Protein AF-A0A937IE69-F1 (afdb_monomer)

Foldseek 3Di:
DVVLLVVLLVCLQPDDPVCNVVVLVVVVVCLVVDPDPPVSSVSNVVSSVVSVVVVVVVVVPPQDPCVVVDDFDKDFAFPDPQDWDQDPVRDTDTDTHTPDIDGPDCSRVDDPDDDDDDDDPPDD

Radius of gyration: 24.83 Å; Cα contacts (8 Å, |Δi|>4): 95; chains: 1; bounding box: 51×30×68 Å

Structure (mmCIF, N/CA/C/O backbone):
data_AF-A0A937IE69-F1
#
_entry.id   AF-A0A937IE69-F1
#
loop_
_atom_site.group_PDB
_atom_site.id
_atom_site.type_symbol
_atom_site.label_atom_id
_atom_site.label_alt_id
_atom_site.label_comp_id
_atom_site.label_asym_id
_atom_site.label_entity_id
_atom_site.label_seq_id
_atom_site.pdbx_PDB_ins_code
_atom_site.Cartn_x
_atom_site.Cartn_y
_atom_site.Cartn_z
_atom_site.occupancy
_atom_site.B_iso_or_equiv
_atom_site.auth_seq_id
_atom_site.auth_comp_id
_atom_site.auth_asym_id
_atom_site.auth_atom_id
_atom_site.pdbx_PDB_model_num
ATOM 1 N N . MET A 1 1 ? -19.370 6.092 11.877 1.00 59.97 1 MET A N 1
ATOM 2 C CA . MET A 1 1 ? -18.792 4.764 11.564 1.00 59.97 1 MET A CA 1
ATOM 3 C C . MET A 1 1 ? -17.725 4.856 10.490 1.00 59.97 1 MET A C 1
ATOM 5 O O . MET A 1 1 ? -16.592 4.508 10.782 1.00 59.97 1 MET A O 1
ATOM 9 N N . THR A 1 2 ? -18.053 5.349 9.293 1.00 72.00 2 THR A N 1
ATOM 10 C CA . THR A 1 2 ? -17.103 5.488 8.174 1.00 72.00 2 THR A CA 1
ATOM 11 C C . THR A 1 2 ? -15.882 6.327 8.537 1.00 72.00 2 THR A C 1
ATOM 13 O O . THR A 1 2 ? -14.769 5.870 8.345 1.00 72.00 2 THR A O 1
ATOM 16 N N . LEU A 1 3 ? -16.072 7.489 9.168 1.00 79.44 3 LEU A N 1
ATOM 17 C CA . LEU A 1 3 ? -14.957 8.364 9.553 1.00 79.44 3 LEU A CA 1
ATOM 18 C C . LEU A 1 3 ? -14.003 7.714 10.570 1.00 79.44 3 LEU A C 1
ATOM 20 O O . LEU A 1 3 ? -12.793 7.855 10.454 1.00 79.44 3 LEU A O 1
ATOM 24 N N . THR A 1 4 ? -14.540 6.961 11.533 1.00 79.00 4 THR A N 1
ATOM 25 C CA . THR A 1 4 ? -13.750 6.252 12.551 1.00 79.00 4 THR A CA 1
ATOM 26 C C . THR A 1 4 ? -12.931 5.126 11.925 1.00 79.00 4 THR A C 1
ATOM 28 O O . THR A 1 4 ? -11.741 5.022 12.188 1.00 79.00 4 THR A O 1
ATOM 31 N N . PHE A 1 5 ? -13.554 4.338 11.045 1.00 76.50 5 PHE A N 1
ATOM 32 C CA . PHE A 1 5 ? -12.882 3.298 10.267 1.00 76.50 5 PHE A CA 1
ATOM 33 C C . PHE A 1 5 ? -11.776 3.881 9.377 1.00 76.50 5 PHE A C 1
ATOM 35 O O . PHE A 1 5 ? -10.633 3.437 9.445 1.00 76.50 5 PHE A O 1
ATOM 42 N N . SER A 1 6 ? -12.096 4.912 8.587 1.00 76.25 6 SER A N 1
ATOM 43 C CA . SER A 1 6 ? -11.147 5.563 7.683 1.00 76.25 6 SER A CA 1
ATOM 44 C C . SER A 1 6 ? -9.972 6.178 8.436 1.00 76.25 6 SER A C 1
ATOM 46 O O . SER A 1 6 ? -8.843 6.043 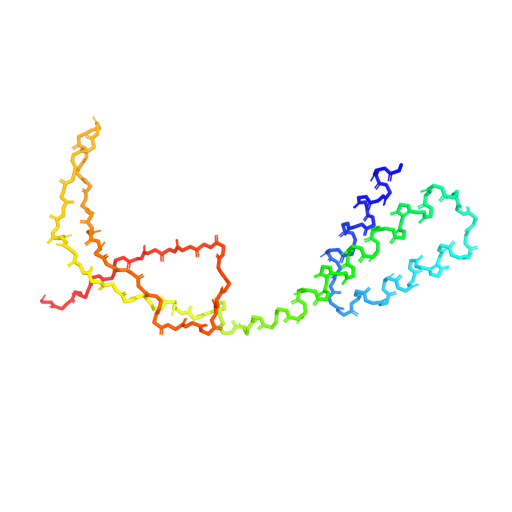7.980 1.00 76.25 6 SER A O 1
ATOM 48 N N . ALA A 1 7 ? -10.213 6.804 9.592 1.00 81.00 7 ALA A N 1
ATOM 49 C CA . ALA A 1 7 ? -9.153 7.369 10.421 1.00 81.00 7 ALA 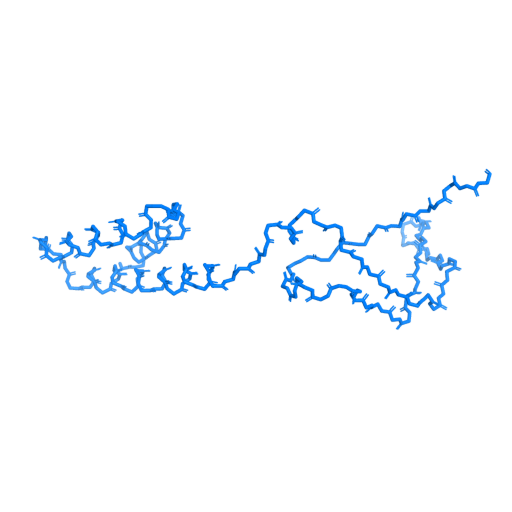A CA 1
ATOM 50 C C . ALA A 1 7 ? -8.211 6.286 10.960 1.00 81.00 7 ALA A C 1
ATOM 52 O O . ALA A 1 7 ? -6.998 6.440 10.863 1.00 81.00 7 ALA A O 1
ATOM 53 N N . THR A 1 8 ? -8.747 5.178 11.485 1.00 79.81 8 THR A N 1
ATOM 54 C CA . THR A 1 8 ? -7.922 4.066 11.977 1.00 79.81 8 THR A CA 1
ATOM 55 C C . THR A 1 8 ? -7.122 3.417 10.851 1.00 79.81 8 THR A C 1
ATOM 57 O O . THR A 1 8 ? -5.932 3.182 11.020 1.00 79.81 8 THR A O 1
ATOM 60 N N . LEU A 1 9 ? -7.740 3.202 9.687 1.00 75.69 9 LEU A N 1
ATOM 61 C CA . LEU A 1 9 ? -7.060 2.649 8.519 1.00 75.69 9 LEU A CA 1
ATOM 62 C C . LEU A 1 9 ? -5.919 3.560 8.038 1.00 75.69 9 LEU A C 1
ATOM 64 O O . LEU A 1 9 ? -4.813 3.084 7.811 1.00 75.69 9 LEU A O 1
ATOM 68 N N . PHE A 1 10 ? -6.159 4.871 7.928 1.00 82.44 10 PHE A N 1
ATOM 69 C CA . PHE A 1 10 ? -5.122 5.833 7.539 1.00 82.44 10 PHE A CA 1
ATOM 70 C C . PHE A 1 10 ? -3.951 5.849 8.520 1.00 82.44 10 PHE A C 1
ATOM 72 O O . PHE A 1 10 ? -2.798 5.904 8.100 1.00 82.44 10 PHE A O 1
ATOM 79 N N . LEU A 1 11 ? -4.245 5.782 9.820 1.00 81.38 11 LEU A N 1
ATOM 80 C CA . LEU A 1 11 ? -3.221 5.759 10.858 1.00 81.38 11 LEU A CA 1
ATOM 81 C C . LEU A 1 11 ? -2.334 4.513 10.741 1.00 81.38 11 LEU A C 1
ATOM 83 O O . LEU A 1 11 ? -1.119 4.621 10.867 1.00 81.38 11 LEU A O 1
ATOM 87 N N . SER A 1 12 ? -2.939 3.355 10.461 1.00 78.12 12 SER A N 1
ATOM 88 C CA . SER A 1 12 ? -2.219 2.101 10.240 1.00 78.12 12 SER A CA 1
ATOM 89 C C . SER A 1 12 ? -1.368 2.119 8.969 1.00 78.12 12 SER A C 1
ATOM 91 O O . SER A 1 12 ? -0.282 1.554 8.959 1.00 78.12 12 SER A O 1
ATOM 93 N N . LEU A 1 13 ? -1.842 2.756 7.896 1.00 76.94 13 LEU A N 1
ATOM 94 C CA . LEU A 1 13 ? -1.126 2.795 6.615 1.00 76.94 13 LEU A CA 1
ATOM 95 C C . LEU A 1 13 ? 0.036 3.793 6.605 1.00 76.94 13 LEU A C 1
ATOM 97 O O . LEU A 1 13 ? 1.027 3.565 5.922 1.00 76.94 13 LEU A O 1
ATOM 101 N N . LEU A 1 14 ? -0.093 4.904 7.333 1.00 81.69 14 LEU A N 1
ATOM 102 C CA . LEU A 1 14 ? 0.919 5.962 7.375 1.00 81.69 14 LEU A CA 1
ATOM 103 C C . LEU A 1 14 ? 1.894 5.830 8.549 1.00 81.69 14 LEU A C 1
ATOM 105 O O . LEU A 1 14 ? 2.839 6.615 8.640 1.00 81.69 14 LEU A O 1
ATOM 109 N N . SER A 1 15 ? 1.675 4.891 9.475 1.00 79.88 15 SER A N 1
ATOM 110 C CA . SER A 1 15 ? 2.588 4.721 10.603 1.00 79.88 15 SER A CA 1
ATOM 111 C C . SER A 1 15 ? 3.939 4.179 10.127 1.00 79.88 15 SER A C 1
ATOM 113 O O . SER A 1 15 ? 3.955 3.183 9.400 1.00 79.88 15 SER A O 1
ATOM 115 N N . PRO A 1 16 ? 5.065 4.766 10.573 1.00 80.38 16 PRO A N 1
ATOM 116 C CA . PRO A 1 16 ? 6.385 4.206 10.317 1.00 80.38 16 PRO A CA 1
ATOM 117 C C . PRO A 1 16 ? 6.482 2.777 10.853 1.00 80.38 16 PRO A C 1
ATOM 119 O O . PRO A 1 16 ? 5.918 2.474 11.906 1.00 80.38 16 PRO A O 1
ATOM 122 N N . GLU A 1 17 ? 7.251 1.928 10.176 1.00 78.75 17 GLU A N 1
ATOM 123 C CA . GLU A 1 17 ? 7.412 0.504 10.500 1.00 78.75 17 GLU A CA 1
ATOM 124 C C . GLU A 1 17 ? 7.764 0.262 11.978 1.00 78.75 17 GLU A C 1
ATOM 126 O O . GLU A 1 17 ? 7.111 -0.518 12.670 1.00 78.75 17 GLU A O 1
ATOM 131 N N . SER A 1 18 ? 8.715 1.039 12.504 1.00 82.06 18 SER A N 1
ATOM 132 C CA . SER A 1 18 ? 9.166 0.974 13.900 1.00 82.06 18 SER A CA 1
ATOM 133 C C . SER A 1 18 ? 8.081 1.307 14.931 1.00 82.06 18 SER A C 1
ATOM 135 O O . SER A 1 18 ? 8.174 0.891 16.086 1.00 82.06 18 SER A O 1
ATOM 137 N N . PHE A 1 19 ? 7.042 2.041 14.529 1.00 82.31 19 PHE A N 1
ATOM 138 C CA . PHE A 1 19 ? 5.933 2.450 15.389 1.00 82.31 19 PHE A CA 1
ATOM 139 C C . PHE A 1 19 ? 4.627 1.717 15.080 1.00 82.31 19 PHE A C 1
ATOM 141 O O . PHE A 1 19 ? 3.689 1.835 15.869 1.00 82.31 19 PHE A O 1
ATOM 148 N N . PHE A 1 20 ? 4.568 0.929 14.001 1.00 87.00 20 PHE A N 1
ATOM 149 C CA . PHE A 1 20 ? 3.361 0.238 13.554 1.00 87.00 20 PHE A CA 1
ATOM 150 C C . PHE A 1 20 ? 2.769 -0.641 14.666 1.00 87.00 20 PHE A C 1
ATOM 152 O O . PHE A 1 20 ? 1.654 -0.388 15.133 1.00 87.00 20 PHE A O 1
ATOM 159 N N . TRP A 1 21 ? 3.528 -1.628 15.155 1.00 85.94 21 TRP A N 1
ATOM 160 C CA . TRP A 1 21 ? 3.054 -2.565 16.179 1.00 85.94 21 TRP A CA 1
ATOM 161 C C . TRP A 1 21 ? 2.783 -1.908 17.542 1.00 85.94 21 TRP A C 1
ATOM 163 O O . TRP A 1 21 ? 1.700 -2.139 18.090 1.00 85.94 21 TRP A O 1
ATOM 173 N N . PRO A 1 22 ? 3.676 -1.052 18.089 1.00 87.94 22 PRO A N 1
ATOM 174 C CA . PRO A 1 22 ? 3.393 -0.325 19.326 1.00 87.94 22 PRO A CA 1
ATOM 175 C C . PRO A 1 22 ? 2.105 0.505 19.262 1.00 87.94 22 PRO A C 1
ATOM 177 O O . PRO A 1 22 ? 1.312 0.489 20.205 1.00 87.94 22 PRO A O 1
ATOM 180 N N . LEU A 1 23 ? 1.860 1.192 18.140 1.00 85.19 23 LEU A N 1
ATOM 181 C CA . LEU A 1 23 ? 0.660 2.001 17.931 1.00 85.19 23 LEU A CA 1
ATOM 182 C C . LEU A 1 23 ? -0.603 1.132 17.842 1.00 85.19 23 LEU A C 1
ATOM 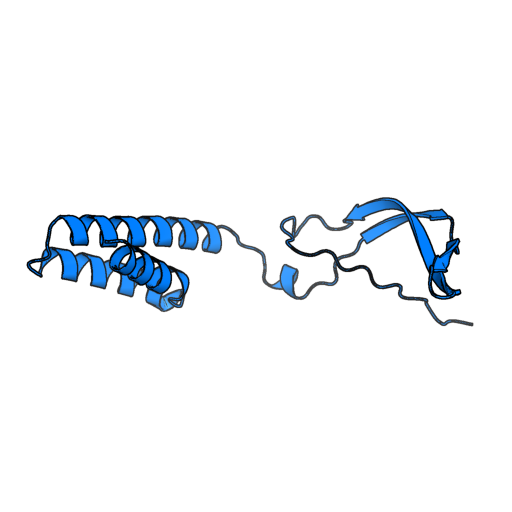184 O O . LEU A 1 23 ? -1.600 1.439 18.496 1.00 85.19 23 LEU A O 1
ATOM 188 N N . HIS A 1 24 ? -0.556 0.022 17.096 1.00 86.62 24 HIS A N 1
ATOM 189 C CA . HIS A 1 24 ? -1.681 -0.914 16.966 1.00 86.62 24 HIS A CA 1
ATOM 190 C C . HIS A 1 24 ? -2.082 -1.516 18.314 1.00 86.62 24 HIS A C 1
ATOM 192 O O . HIS A 1 24 ? -3.264 -1.520 18.670 1.00 86.62 24 HIS A O 1
ATOM 198 N N . VAL A 1 25 ? -1.099 -1.976 19.092 1.00 87.50 25 VAL A N 1
ATOM 199 C CA . VAL A 1 25 ? -1.323 -2.525 20.435 1.00 87.50 25 VAL A CA 1
ATOM 200 C C . VAL A 1 25 ? -1.868 -1.449 21.376 1.00 87.50 25 VAL A C 1
ATOM 202 O O . VAL A 1 25 ? -2.808 -1.711 22.126 1.00 87.50 25 VAL A O 1
ATOM 205 N N . GLY A 1 26 ? -1.348 -0.220 21.296 1.00 87.25 26 GLY A N 1
ATOM 206 C CA . GLY A 1 26 ? -1.841 0.915 22.075 1.00 87.25 26 GLY A CA 1
ATOM 207 C C . GLY A 1 26 ? -3.316 1.232 21.806 1.00 87.25 26 GLY A C 1
ATOM 208 O O . GLY A 1 26 ? -4.098 1.385 22.745 1.00 87.25 26 GLY A O 1
ATOM 209 N N . ILE A 1 27 ? -3.730 1.266 20.537 1.00 86.25 27 ILE A N 1
ATOM 210 C CA . ILE A 1 27 ? -5.132 1.511 20.157 1.00 86.25 27 ILE A CA 1
ATOM 211 C C . ILE A 1 27 ? -6.035 0.362 20.628 1.00 86.25 27 ILE A C 1
ATOM 213 O O . ILE A 1 27 ? -7.127 0.613 21.145 1.00 86.25 27 ILE A O 1
ATOM 217 N N . ALA A 1 28 ? -5.582 -0.889 20.502 1.00 85.75 28 ALA A N 1
ATOM 218 C CA . ALA A 1 28 ? -6.321 -2.053 20.987 1.00 85.75 28 ALA A CA 1
ATOM 219 C C . ALA A 1 28 ? -6.514 -2.024 22.517 1.00 85.75 28 ALA A C 1
ATOM 221 O O . ALA A 1 28 ? -7.614 -2.287 23.004 1.00 85.75 28 ALA A O 1
ATOM 222 N N . LEU A 1 29 ? -5.485 -1.637 23.278 1.00 85.88 29 LEU A N 1
ATOM 223 C CA . LEU A 1 29 ? -5.567 -1.453 24.732 1.00 85.88 29 LEU A CA 1
ATOM 224 C C . LEU A 1 29 ? -6.542 -0.334 25.115 1.00 85.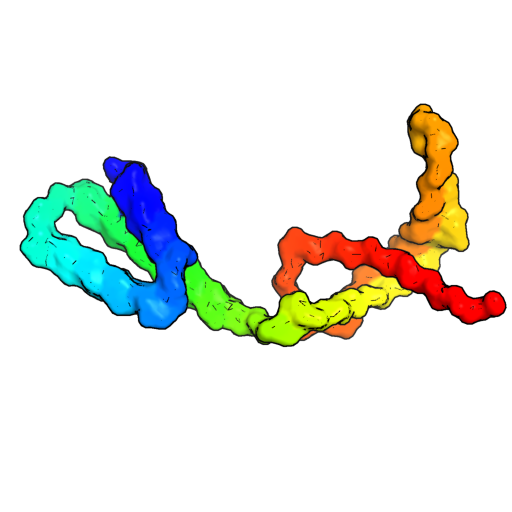88 29 LEU A C 1
ATOM 226 O O . LEU A 1 29 ? -7.392 -0.526 25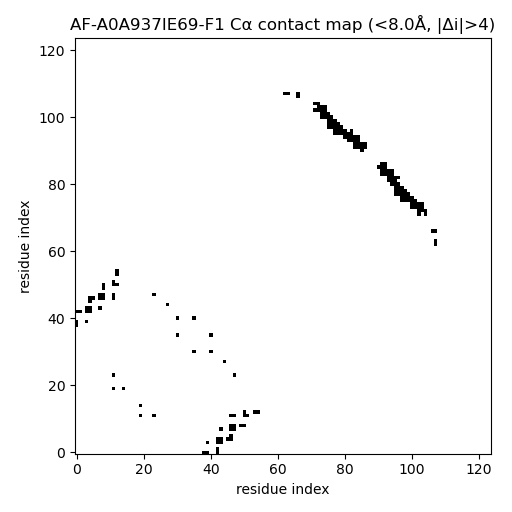.985 1.00 85.88 29 LEU A O 1
ATOM 230 N N . LEU A 1 30 ? -6.473 0.817 24.440 1.00 85.12 30 LEU A N 1
ATOM 231 C CA . LEU A 1 30 ? -7.388 1.938 24.682 1.00 85.12 30 LEU A CA 1
ATOM 232 C C . LEU A 1 30 ? -8.851 1.545 24.440 1.00 85.12 30 LEU A C 1
ATOM 234 O O . LEU A 1 30 ? -9.723 1.910 25.226 1.00 85.12 30 LEU A O 1
ATOM 238 N N . LEU A 1 31 ? -9.120 0.749 23.403 1.00 85.62 31 LEU A N 1
ATOM 239 C CA . LEU A 1 31 ? -10.445 0.200 23.095 1.00 85.62 31 LEU A CA 1
ATOM 240 C C . LEU A 1 31 ? -11.035 -0.656 24.227 1.00 85.62 31 LEU A C 1
ATOM 242 O O . LEU A 1 31 ? -12.254 -0.630 24.446 1.00 85.62 31 LEU A O 1
ATOM 246 N N . VAL A 1 32 ? -10.185 -1.424 24.915 1.00 82.69 32 VAL A N 1
ATOM 247 C CA . VAL A 1 32 ? -10.566 -2.268 26.058 1.00 82.69 32 VAL A CA 1
ATOM 248 C C . VAL A 1 32 ? -10.821 -1.407 27.294 1.00 82.69 32 VAL A C 1
ATOM 250 O O . VAL A 1 32 ? -11.835 -1.592 27.965 1.00 82.69 32 VAL A O 1
ATOM 253 N N . CYS A 1 33 ? -9.937 -0.445 27.561 1.00 82.94 33 CYS A N 1
ATOM 254 C CA . CYS A 1 33 ? -9.974 0.381 28.767 1.00 82.94 33 CYS A CA 1
ATOM 255 C C . CYS A 1 33 ? -11.052 1.476 28.738 1.00 82.94 33 CYS A C 1
ATOM 257 O O . CYS A 1 33 ? -11.518 1.896 29.796 1.00 82.94 33 CYS A O 1
ATOM 259 N N . LEU A 1 34 ? -11.450 1.956 27.555 1.00 81.62 34 LEU A N 1
ATOM 260 C CA . LEU A 1 34 ? -12.396 3.063 27.420 1.00 81.62 34 LEU A CA 1
ATOM 261 C C . LEU A 1 34 ? -13.816 2.581 27.085 1.00 81.62 34 LEU A C 1
ATOM 263 O O . LEU A 1 34 ? -13.994 1.700 26.228 1.00 81.62 34 LEU A O 1
ATOM 267 N N . PRO A 1 35 ? -14.854 3.202 27.682 1.00 81.12 35 PRO A N 1
ATOM 268 C CA . PRO A 1 35 ? -16.242 2.949 27.324 1.00 81.12 35 PRO A CA 1
ATOM 269 C C . PRO A 1 35 ? -16.510 3.501 25.921 1.00 81.12 35 PRO A C 1
ATOM 271 O O . PRO A 1 35 ? -16.859 4.662 25.726 1.00 81.12 35 PRO A O 1
ATOM 274 N N . THR A 1 36 ? -16.308 2.648 24.922 1.00 80.94 36 THR A N 1
ATOM 275 C CA . THR A 1 36 ? -16.473 2.988 23.510 1.00 80.94 36 THR A CA 1
ATOM 276 C C . THR A 1 36 ? -17.773 2.363 23.002 1.00 80.94 36 THR A C 1
ATOM 278 O O . THR A 1 36 ? -17.987 1.169 23.236 1.00 80.94 36 THR A O 1
ATOM 281 N N . PRO A 1 37 ? -18.638 3.108 22.288 1.00 86.62 37 PRO A N 1
ATOM 282 C CA . PRO A 1 37 ? -19.844 2.542 21.694 1.00 86.62 37 PRO A CA 1
ATOM 283 C C . PRO A 1 37 ? -19.522 1.319 20.826 1.00 86.62 37 PRO A C 1
ATOM 285 O O . PRO A 1 37 ? -18.544 1.327 20.075 1.00 86.62 37 PRO A O 1
ATOM 288 N N . THR A 1 38 ? -20.350 0.274 20.896 1.00 83.69 38 THR A N 1
ATOM 289 C CA . THR A 1 38 ? -20.122 -1.012 20.207 1.00 83.69 38 THR A CA 1
ATOM 290 C C . THR A 1 38 ? -19.859 -0.849 18.712 1.00 83.69 38 THR A C 1
ATOM 292 O O . THR A 1 38 ? -18.932 -1.456 18.185 1.00 83.69 38 THR A O 1
ATOM 295 N N . PHE A 1 39 ? -20.602 0.021 18.027 1.00 82.25 39 PHE A N 1
ATOM 296 C CA . PHE A 1 39 ? -20.397 0.288 16.599 1.00 82.25 39 PHE A CA 1
ATOM 297 C C . PHE A 1 39 ? -19.036 0.943 16.289 1.00 82.25 39 PHE A C 1
ATOM 299 O O . PHE A 1 39 ? -18.423 0.635 15.268 1.00 82.25 39 PHE A O 1
ATOM 306 N N . CYS A 1 40 ? -18.531 1.819 17.166 1.00 82.88 40 CYS A N 1
ATOM 307 C CA . CYS A 1 40 ? -17.197 2.410 17.027 1.00 82.88 40 CYS A CA 1
ATOM 308 C C . CYS A 1 40 ? -16.107 1.364 17.262 1.00 82.88 40 CYS A C 1
ATOM 310 O O . CYS A 1 40 ? -15.115 1.362 16.540 1.00 82.88 40 CYS A O 1
ATOM 312 N N . ARG A 1 41 ? -16.309 0.443 18.215 1.00 84.38 41 ARG A N 1
ATOM 313 C CA . ARG A 1 41 ? -15.369 -0.661 18.458 1.00 84.38 41 ARG A CA 1
ATOM 314 C C . ARG A 1 41 ? -15.164 -1.508 17.205 1.00 84.38 41 ARG A C 1
ATOM 316 O O . ARG A 1 41 ? -14.027 -1.720 16.803 1.00 84.38 41 ARG A O 1
ATOM 323 N N . TRP A 1 42 ? -16.247 -1.915 16.545 1.00 83.62 42 TRP A N 1
ATOM 324 C CA . TRP A 1 42 ? -16.165 -2.690 15.302 1.00 83.62 42 TRP A CA 1
ATOM 325 C C . TRP A 1 42 ? -15.482 -1.927 14.160 1.00 83.62 42 TRP A C 1
ATOM 327 O O . TRP A 1 42 ? -14.685 -2.510 13.424 1.00 83.62 42 TRP A O 1
ATOM 337 N N . ALA A 1 43 ? -15.741 -0.622 14.032 1.00 82.94 43 ALA A N 1
ATOM 338 C CA . ALA A 1 43 ? -15.087 0.222 13.030 1.00 82.94 43 ALA A CA 1
ATOM 339 C C . ALA A 1 43 ? -13.567 0.335 13.255 1.00 82.94 43 ALA A C 1
ATOM 341 O O . ALA A 1 43 ? -12.798 0.257 12.303 1.00 82.94 43 ALA A O 1
ATOM 342 N N . ILE A 1 44 ? -13.123 0.474 14.506 1.00 86.06 44 ILE A N 1
ATOM 343 C CA . ILE A 1 44 ? -11.693 0.570 14.831 1.00 86.06 44 ILE A CA 1
ATOM 344 C C . ILE A 1 44 ? -11.013 -0.795 14.647 1.00 86.06 44 ILE A C 1
ATOM 346 O O . ILE A 1 44 ? -9.971 -0.874 14.004 1.00 86.06 44 ILE A O 1
ATOM 350 N N . ILE A 1 45 ? -11.619 -1.886 15.134 1.00 86.62 45 ILE A N 1
ATOM 351 C CA . ILE A 1 45 ? -11.069 -3.246 14.983 1.00 86.62 45 ILE A CA 1
ATOM 352 C C . ILE A 1 45 ? -10.898 -3.606 13.502 1.00 86.62 45 ILE A C 1
ATOM 354 O O . ILE A 1 45 ? -9.837 -4.077 13.106 1.00 86.62 45 ILE A O 1
ATOM 358 N N . SER A 1 46 ? -11.914 -3.355 12.671 1.00 83.38 46 SER A N 1
ATOM 359 C CA . SER A 1 46 ? -11.829 -3.638 11.230 1.00 83.38 46 SER A CA 1
ATOM 360 C C . SER A 1 46 ? -10.736 -2.821 10.532 1.00 83.38 46 SER A C 1
ATOM 362 O O . SER A 1 46 ? -10.008 -3.378 9.714 1.00 83.38 46 SER A O 1
ATOM 364 N N . GLY A 1 47 ? -10.561 -1.543 10.891 1.00 84.31 47 GLY A N 1
ATOM 365 C CA . GLY A 1 47 ? -9.463 -0.713 10.385 1.00 84.31 47 GLY A CA 1
ATOM 366 C C . GLY A 1 47 ? -8.079 -1.264 10.751 1.00 84.31 47 GLY A C 1
ATOM 367 O O . GLY A 1 47 ? -7.232 -1.401 9.872 1.00 84.31 47 GLY A O 1
ATOM 368 N N . LEU A 1 48 ? -7.875 -1.655 12.017 1.00 88.31 48 LEU A N 1
ATOM 369 C CA . LEU A 1 48 ? -6.608 -2.237 12.490 1.00 88.31 48 LEU A CA 1
ATOM 370 C C . LEU A 1 48 ? -6.277 -3.563 11.793 1.00 88.31 48 LEU A C 1
ATOM 372 O O . LEU A 1 48 ? -5.126 -3.798 11.428 1.00 88.31 48 LEU A O 1
ATOM 376 N N . VAL A 1 49 ? -7.275 -4.431 11.594 1.00 87.44 49 VAL A N 1
ATOM 377 C CA . VAL A 1 49 ? -7.089 -5.731 10.930 1.00 87.44 49 VAL A CA 1
ATOM 378 C C . VAL A 1 49 ? -6.668 -5.540 9.474 1.00 87.44 49 VAL A C 1
ATOM 380 O O . VAL A 1 49 ? -5.683 -6.132 9.042 1.00 87.44 49 VAL A O 1
ATOM 383 N N . ILE A 1 50 ? -7.370 -4.684 8.726 1.00 85.69 50 ILE A N 1
ATOM 384 C CA . ILE A 1 50 ? -7.032 -4.404 7.323 1.00 85.69 50 ILE A CA 1
ATOM 385 C C . ILE A 1 50 ? -5.647 -3.752 7.222 1.00 85.69 50 ILE A C 1
ATOM 387 O O . ILE A 1 50 ? -4.845 -4.161 6.385 1.00 85.69 50 ILE A O 1
ATOM 391 N N . GLY A 1 51 ? -5.337 -2.795 8.103 1.00 84.19 51 GLY A N 1
ATOM 392 C CA . GLY A 1 51 ? -4.014 -2.175 8.186 1.00 84.19 51 GLY A CA 1
ATOM 393 C C . GLY A 1 51 ? -2.895 -3.189 8.443 1.00 84.19 51 GLY A C 1
ATOM 394 O O . GLY A 1 51 ? -1.858 -3.128 7.792 1.00 84.19 51 GLY A O 1
ATOM 395 N N . SER A 1 52 ? -3.133 -4.171 9.317 1.00 84.81 52 SER A N 1
ATOM 396 C CA . SER A 1 52 ? -2.182 -5.252 9.626 1.00 84.81 52 SER A CA 1
ATOM 397 C C . SER A 1 52 ? -1.947 -6.183 8.441 1.00 84.81 52 SER A C 1
ATOM 399 O O . SER A 1 52 ? -0.803 -6.508 8.142 1.00 84.81 52 SER A O 1
ATOM 401 N N . PHE A 1 53 ? -3.002 -6.574 7.721 1.00 83.06 53 PHE A N 1
ATOM 402 C CA . PHE A 1 53 ? -2.842 -7.355 6.491 1.00 83.06 53 PHE A CA 1
ATOM 403 C C . PHE A 1 53 ? -2.068 -6.588 5.421 1.00 83.06 53 PHE A C 1
ATOM 405 O O . PHE A 1 53 ? -1.217 -7.172 4.757 1.00 83.06 53 PHE A O 1
ATOM 412 N N . HIS A 1 54 ? -2.329 -5.288 5.271 1.00 80.62 54 HIS A N 1
ATOM 413 C CA . HIS A 1 54 ? -1.589 -4.453 4.332 1.00 80.62 54 HIS A CA 1
ATOM 414 C C . HIS A 1 54 ? -0.114 -4.321 4.728 1.00 80.62 54 HIS A C 1
ATOM 416 O O . HIS A 1 54 ? 0.758 -4.477 3.882 1.00 80.62 54 HIS A O 1
ATOM 422 N N . PHE A 1 55 ? 0.171 -4.070 6.007 1.00 82.25 55 PHE A N 1
ATOM 423 C CA . PHE A 1 55 ? 1.533 -3.974 6.527 1.00 82.25 55 PHE A CA 1
ATOM 424 C C . PHE A 1 55 ? 2.305 -5.283 6.348 1.00 82.25 55 PHE A C 1
ATOM 426 O O . PHE A 1 55 ? 3.391 -5.266 5.789 1.00 82.25 55 PHE A O 1
ATOM 433 N N . LEU A 1 56 ? 1.712 -6.425 6.705 1.00 78.56 56 LEU A N 1
ATOM 434 C CA . LEU A 1 56 ? 2.329 -7.738 6.493 1.00 78.56 56 LEU A CA 1
ATOM 435 C C . LEU A 1 56 ? 2.524 -8.056 5.008 1.00 78.56 56 LEU A C 1
ATOM 437 O O . LEU A 1 56 ? 3.508 -8.686 4.643 1.00 78.56 56 LEU A O 1
ATOM 441 N N . ALA A 1 57 ? 1.599 -7.642 4.139 1.00 70.62 57 ALA A N 1
ATOM 442 C CA . ALA A 1 57 ? 1.768 -7.786 2.696 1.00 70.62 57 ALA A CA 1
ATOM 443 C C . ALA A 1 57 ? 2.887 -6.883 2.155 1.00 70.62 57 ALA A C 1
ATOM 445 O O . ALA A 1 57 ? 3.579 -7.286 1.228 1.00 70.62 57 ALA A O 1
ATOM 446 N N . TYR A 1 58 ? 3.069 -5.690 2.725 1.00 70.56 58 TYR A N 1
ATOM 447 C CA . TYR A 1 58 ? 4.167 -4.781 2.402 1.00 70.56 58 TYR A CA 1
ATOM 448 C C . TYR A 1 58 ? 5.516 -5.315 2.907 1.00 70.56 58 TYR A C 1
ATOM 450 O O . TYR A 1 58 ? 6.459 -5.376 2.134 1.00 70.56 58 TYR A O 1
ATOM 458 N N . GLU A 1 59 ? 5.597 -5.782 4.152 1.00 70.25 59 GLU A N 1
ATOM 459 C CA . GLU A 1 59 ? 6.814 -6.350 4.751 1.00 70.25 59 GLU A CA 1
ATOM 460 C C . GLU A 1 59 ? 7.220 -7.675 4.075 1.00 70.25 59 GLU A C 1
ATOM 462 O O . GLU A 1 59 ? 8.394 -7.903 3.791 1.00 70.25 59 GLU A O 1
ATOM 467 N N . ASN A 1 60 ? 6.246 -8.530 3.727 1.00 63.69 60 ASN A N 1
ATOM 468 C CA . ASN A 1 60 ? 6.499 -9.756 2.956 1.00 63.69 60 ASN A CA 1
ATOM 469 C C . ASN A 1 60 ? 6.831 -9.486 1.487 1.00 63.69 60 ASN A C 1
ATOM 471 O O . ASN A 1 60 ? 7.442 -10.336 0.837 1.00 63.69 60 ASN A O 1
ATOM 475 N N . ARG A 1 61 ? 6.453 -8.323 0.944 1.00 60.69 61 ARG A N 1
ATOM 476 C CA . ARG A 1 61 ? 7.033 -7.813 -0.299 1.00 60.69 61 ARG A CA 1
ATOM 477 C C . ARG A 1 61 ? 8.422 -7.285 0.046 1.00 60.69 61 ARG A C 1
ATOM 479 O O . ARG A 1 61 ? 8.662 -6.084 0.043 1.00 60.69 61 ARG A O 1
ATOM 486 N N . GLN A 1 62 ? 9.350 -8.204 0.305 1.00 56.00 62 GLN A N 1
ATOM 487 C CA . GLN A 1 62 ? 10.776 -7.936 0.181 1.00 56.00 62 GLN A CA 1
ATOM 488 C C . GLN A 1 62 ? 11.049 -7.637 -1.295 1.00 56.00 62 GLN A C 1
ATOM 490 O O . GLN A 1 62 ? 11.529 -8.494 -2.023 1.00 56.00 62 GLN A O 1
ATOM 495 N N . ILE A 1 63 ? 10.655 -6.453 -1.763 1.00 56.09 63 ILE A N 1
ATOM 496 C CA . ILE A 1 63 ? 11.201 -5.866 -2.976 1.00 56.09 63 ILE A CA 1
ATOM 497 C C . ILE A 1 63 ? 12.562 -5.357 -2.520 1.00 56.09 63 ILE A C 1
ATOM 499 O O . ILE A 1 63 ? 12.610 -4.422 -1.712 1.00 56.09 63 ILE A O 1
ATOM 503 N N . PRO A 1 64 ? 13.657 -6.007 -2.931 1.00 57.53 64 PRO A N 1
ATOM 504 C CA . PRO A 1 64 ? 14.975 -5.587 -2.507 1.00 57.53 64 PRO A CA 1
ATOM 505 C C . PRO A 1 64 ? 15.189 -4.106 -2.867 1.00 57.53 64 PRO A C 1
ATOM 507 O O . PRO A 1 64 ? 14.730 -3.678 -3.928 1.00 57.53 64 PRO A O 1
ATOM 510 N N . PRO A 1 65 ? 15.861 -3.296 -2.028 1.00 57.25 65 PRO A N 1
ATOM 511 C CA . PRO A 1 65 ? 16.088 -1.873 -2.309 1.00 57.25 65 PRO A CA 1
ATOM 512 C C . PRO A 1 65 ? 16.730 -1.637 -3.685 1.00 57.25 65 PRO A C 1
ATOM 514 O O . PRO A 1 65 ? 16.404 -0.679 -4.378 1.00 57.25 65 PRO A O 1
ATOM 517 N N . GLU A 1 66 ? 17.572 -2.575 -4.122 1.00 55.84 66 GLU A N 1
ATOM 518 C CA . GLU A 1 66 ? 18.214 -2.585 -5.440 1.00 55.84 66 GLU A CA 1
ATOM 519 C C . GLU A 1 66 ? 17.232 -2.690 -6.626 1.00 55.84 66 GLU A C 1
ATOM 521 O O . GLU A 1 66 ? 17.572 -2.289 -7.736 1.00 55.84 66 GLU A O 1
ATOM 526 N N . CYS A 1 67 ? 15.988 -3.128 -6.413 1.00 59.62 67 CYS A N 1
ATOM 527 C CA . CYS A 1 67 ? 14.929 -3.072 -7.426 1.00 59.62 67 CYS A CA 1
ATOM 528 C C . CYS A 1 67 ? 14.376 -1.657 -7.657 1.00 59.62 67 CYS A C 1
ATOM 530 O O . CYS A 1 67 ? 13.753 -1.419 -8.689 1.00 59.62 67 CYS A O 1
ATOM 532 N N . PHE A 1 68 ? 14.574 -0.722 -6.721 1.00 54.34 68 PHE A N 1
ATOM 533 C CA . PHE A 1 68 ? 14.178 0.681 -6.899 1.00 54.34 68 PHE A CA 1
ATOM 534 C C . PHE A 1 68 ? 15.273 1.514 -7.579 1.00 54.34 68 PHE A C 1
ATOM 536 O O . PHE A 1 68 ?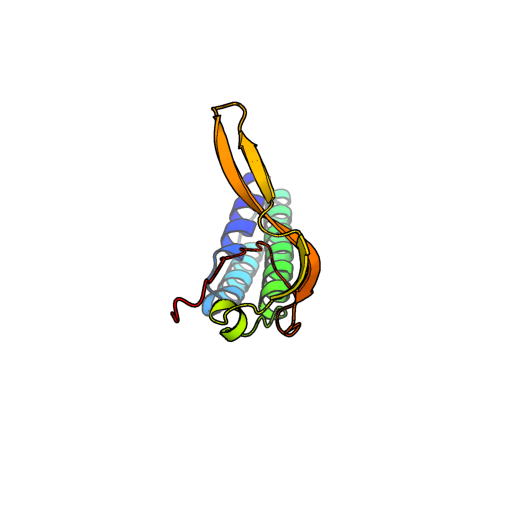 14.952 2.471 -8.282 1.00 54.34 68 PHE A O 1
ATOM 543 N N . ASP A 1 69 ? 16.539 1.123 -7.403 1.00 53.66 69 ASP A N 1
ATOM 544 C CA . ASP A 1 69 ? 17.706 1.845 -7.923 1.00 53.66 69 ASP A CA 1
ATOM 545 C C . ASP A 1 69 ? 18.317 1.221 -9.196 1.00 53.66 69 ASP A C 1
ATOM 547 O O . ASP A 1 69 ? 19.149 1.854 -9.850 1.00 53.66 69 ASP A O 1
ATOM 551 N N . SER A 1 70 ? 17.937 -0.006 -9.582 1.00 54.62 70 SER A N 1
ATOM 552 C CA . SER A 1 70 ? 18.488 -0.661 -10.779 1.00 54.62 70 SER A CA 1
ATOM 553 C C . SER A 1 70 ? 17.773 -0.254 -12.070 1.00 54.62 70 SER A C 1
ATOM 555 O O . SER A 1 70 ? 16.547 -0.173 -12.161 1.00 54.62 70 SER A O 1
ATOM 557 N N . ALA A 1 71 ? 18.569 -0.007 -13.113 1.00 54.38 71 ALA A N 1
ATOM 558 C CA . ALA A 1 71 ? 18.057 0.195 -14.459 1.00 54.38 71 ALA A CA 1
ATOM 559 C C . ALA A 1 71 ? 17.472 -1.124 -14.986 1.00 54.38 71 ALA A C 1
ATOM 561 O O . ALA A 1 71 ? 18.179 -2.122 -15.127 1.00 54.38 71 ALA A O 1
ATOM 562 N N . MET A 1 72 ? 16.174 -1.121 -15.288 1.00 58.25 72 MET A N 1
ATOM 563 C CA . MET A 1 72 ? 15.490 -2.292 -15.823 1.00 58.25 72 MET A CA 1
ATOM 564 C C . MET A 1 72 ? 15.905 -2.523 -17.276 1.00 58.25 72 MET A C 1
ATOM 566 O O . MET A 1 72 ? 15.627 -1.709 -18.161 1.00 58.25 72 MET A O 1
ATOM 570 N N . ASN A 1 73 ? 16.564 -3.652 -17.522 1.00 58.41 73 ASN A N 1
ATOM 571 C CA . ASN A 1 73 ? 17.006 -4.024 -18.856 1.00 58.41 73 ASN A CA 1
ATOM 572 C C . ASN A 1 73 ? 15.882 -4.750 -19.592 1.00 58.41 73 ASN A C 1
ATOM 574 O O . ASN A 1 73 ? 15.458 -5.845 -19.211 1.00 58.41 73 ASN A O 1
ATOM 578 N N . PHE A 1 74 ? 15.422 -4.142 -20.678 1.00 63.09 74 PHE A N 1
ATOM 579 C CA . PHE A 1 74 ? 14.511 -4.778 -21.613 1.00 63.09 74 PHE A CA 1
ATOM 580 C C . PHE A 1 74 ? 15.285 -5.229 -22.847 1.00 63.09 74 PHE A C 1
ATOM 582 O O . PHE A 1 74 ? 16.058 -4.467 -23.424 1.00 63.09 74 PHE A O 1
ATOM 589 N N . GLN A 1 75 ? 15.042 -6.459 -23.283 1.00 60.81 75 GLN A N 1
ATOM 590 C CA . GLN A 1 75 ? 15.500 -6.966 -24.564 1.00 60.81 75 GLN A CA 1
ATOM 591 C C . GLN A 1 75 ? 14.291 -7.079 -25.473 1.00 60.81 75 GLN A C 1
ATOM 593 O O . GLN A 1 75 ? 13.344 -7.811 -25.186 1.00 60.81 75 GLN A O 1
ATOM 598 N N . GLY A 1 76 ? 14.318 -6.339 -26.571 1.00 65.31 76 GLY A N 1
ATOM 599 C CA . GLY A 1 76 ? 13.301 -6.437 -27.599 1.00 65.31 76 GLY A CA 1
ATOM 600 C C . GLY A 1 76 ? 13.888 -6.816 -28.946 1.00 65.31 76 GLY A C 1
ATOM 601 O O . GLY A 1 76 ? 15.050 -6.537 -29.233 1.00 65.31 76 GLY A O 1
ATOM 602 N N . THR A 1 77 ? 13.067 -7.442 -29.780 1.00 70.75 77 THR A N 1
ATOM 603 C CA . THR A 1 77 ? 13.357 -7.631 -31.204 1.00 70.75 77 THR A CA 1
ATOM 604 C C . THR A 1 77 ? 12.679 -6.499 -31.959 1.00 70.75 77 THR A C 1
ATOM 606 O O . THR A 1 77 ? 11.469 -6.328 -31.837 1.00 70.75 77 THR A O 1
ATOM 609 N N . ILE A 1 78 ? 13.440 -5.700 -32.706 1.00 74.12 78 ILE A N 1
ATOM 610 C CA . ILE A 1 78 ? 12.880 -4.618 -33.524 1.00 74.12 78 ILE A CA 1
ATOM 611 C C . ILE A 1 78 ? 12.202 -5.240 -34.745 1.00 74.12 78 ILE A C 1
ATOM 613 O O . ILE A 1 78 ? 12.843 -5.960 -35.505 1.00 74.12 78 ILE A O 1
ATOM 617 N N . ALA A 1 79 ? 10.916 -4.948 -34.928 1.00 75.44 79 ALA A N 1
ATOM 618 C CA . ALA A 1 79 ? 10.165 -5.327 -36.119 1.00 75.44 79 ALA A CA 1
ATOM 619 C C . ALA A 1 79 ? 10.366 -4.320 -37.262 1.00 75.44 79 ALA A C 1
ATOM 621 O O . ALA A 1 79 ? 10.425 -4.712 -38.423 1.00 75.44 79 ALA A O 1
ATOM 622 N N . ASP A 1 80 ? 10.421 -3.021 -36.938 1.00 70.75 80 ASP A N 1
ATOM 623 C CA . ASP A 1 80 ? 10.464 -1.931 -37.923 1.00 70.75 80 ASP A CA 1
ATOM 624 C C . ASP A 1 80 ? 11.008 -0.639 -37.271 1.00 70.75 80 ASP A C 1
ATOM 626 O O . ASP A 1 80 ? 10.526 -0.231 -36.209 1.00 70.75 80 ASP A O 1
ATOM 630 N N . PHE A 1 81 ? 12.019 0.005 -37.869 1.00 72.81 81 PHE A N 1
ATOM 631 C CA . PHE A 1 81 ? 12.560 1.301 -37.425 1.00 72.81 81 PHE A CA 1
ATOM 632 C C . PHE A 1 81 ? 13.427 1.970 -38.515 1.00 72.81 81 PHE A C 1
ATOM 634 O O . PHE A 1 81 ? 14.272 1.289 -39.098 1.00 72.81 81 PHE A O 1
ATOM 641 N N . PRO A 1 82 ? 13.313 3.297 -38.744 1.00 62.91 82 PRO A N 1
ATOM 642 C CA . PRO A 1 82 ? 12.346 4.224 -38.154 1.00 62.91 82 PRO A CA 1
ATOM 643 C C . PRO A 1 82 ? 10.985 4.188 -38.858 1.00 62.91 82 PRO A C 1
ATOM 645 O O . PRO A 1 82 ? 10.891 4.321 -40.076 1.00 62.91 82 PRO A O 1
ATOM 648 N N . ARG A 1 83 ? 9.903 4.097 -38.076 1.00 73.19 83 ARG A N 1
ATOM 649 C CA . ARG A 1 83 ? 8.536 4.313 -38.565 1.00 73.19 83 ARG A CA 1
ATOM 650 C C . ARG A 1 83 ? 8.116 5.736 -38.249 1.00 73.19 83 ARG A C 1
ATOM 652 O O . ARG A 1 83 ? 7.885 6.074 -37.091 1.00 73.19 83 ARG A O 1
ATOM 659 N N . THR A 1 84 ? 7.998 6.563 -39.276 1.00 74.06 84 THR A N 1
ATOM 660 C CA . THR A 1 84 ? 7.514 7.935 -39.125 1.00 74.06 84 THR A CA 1
ATOM 661 C C . THR A 1 84 ? 6.008 7.965 -39.349 1.00 74.06 84 THR A C 1
ATOM 663 O O . THR A 1 84 ? 5.525 7.562 -40.408 1.00 74.06 84 THR A O 1
ATOM 666 N N . LEU A 1 85 ? 5.254 8.432 -38.356 1.00 73.25 85 LEU A N 1
ATOM 667 C CA . LEU A 1 85 ? 3.841 8.760 -38.521 1.00 73.25 85 LEU A CA 1
ATOM 668 C C . LEU A 1 85 ? 3.683 10.274 -38.482 1.00 73.25 85 LEU A C 1
ATOM 670 O O . LEU A 1 85 ? 4.260 10.954 -37.633 1.00 73.25 85 LEU A O 1
ATOM 674 N N . SER A 1 86 ? 2.884 10.799 -39.402 1.00 75.94 86 SER A N 1
ATOM 675 C CA . SER A 1 86 ? 2.469 12.195 -39.359 1.00 75.94 86 SER A CA 1
ATOM 676 C C . SER A 1 86 ? 1.345 12.341 -38.339 1.00 75.94 86 SER A C 1
ATOM 678 O O . SER A 1 86 ? 0.293 11.713 -38.468 1.00 75.94 86 SER A O 1
ATOM 680 N N . SER A 1 87 ? 1.577 13.166 -3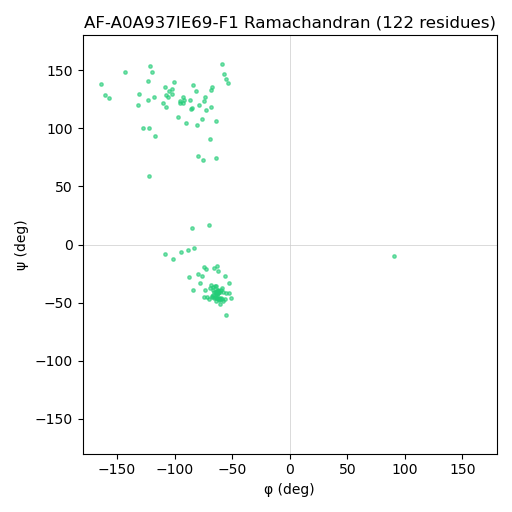7.321 1.00 64.44 87 SER A N 1
ATOM 681 C CA . SER A 1 87 ? 0.537 13.636 -36.414 1.00 64.44 87 SER A CA 1
ATOM 682 C C . SER A 1 87 ? -0.542 14.382 -37.200 1.00 64.44 87 SER A C 1
ATOM 684 O O . SER A 1 87 ? -0.279 14.985 -38.241 1.00 64.44 87 SER A O 1
ATOM 686 N N . ILE A 1 88 ? -1.753 14.417 -36.647 1.00 67.25 88 ILE A N 1
ATOM 687 C CA . ILE A 1 88 ? -2.852 15.262 -37.133 1.00 67.25 88 ILE A CA 1
ATOM 688 C C . ILE A 1 88 ? -2.438 16.749 -37.165 1.00 67.25 88 ILE A C 1
ATOM 690 O O . ILE A 1 88 ? -2.941 17.507 -37.988 1.00 67.25 88 ILE A O 1
ATOM 694 N N . THR A 1 89 ? -1.489 17.160 -36.316 1.00 76.19 89 THR A N 1
ATOM 695 C CA . THR A 1 89 ? -0.921 18.521 -36.274 1.00 76.19 89 THR A CA 1
ATOM 696 C C . THR A 1 89 ? 0.201 18.767 -37.290 1.00 76.19 89 THR A C 1
ATOM 698 O O . THR A 1 89 ? 0.682 19.890 -37.389 1.00 76.19 89 THR A O 1
ATOM 701 N N . GLY A 1 90 ? 0.609 17.754 -38.063 1.00 72.81 90 GLY A N 1
ATOM 702 C CA . GLY A 1 90 ? 1.698 17.839 -39.044 1.00 72.81 90 GLY A CA 1
ATOM 703 C C . GLY A 1 90 ? 3.084 17.491 -38.492 1.00 72.81 90 GLY A C 1
ATOM 704 O O . GLY A 1 90 ? 4.013 17.291 -39.273 1.00 72.81 90 GLY A O 1
ATOM 705 N N . ASP A 1 91 ? 3.219 17.347 -37.173 1.00 74.50 91 ASP A N 1
ATOM 706 C CA . ASP A 1 91 ? 4.469 16.928 -36.540 1.00 74.50 91 ASP A CA 1
ATOM 707 C C . ASP A 1 91 ? 4.797 15.473 -36.895 1.00 74.50 91 ASP A C 1
ATOM 709 O O . ASP A 1 91 ? 3.929 14.597 -36.868 1.00 74.50 91 ASP A O 1
ATOM 713 N N . GLN A 1 92 ? 6.054 15.196 -37.231 1.00 70.00 92 GLN A N 1
ATOM 714 C CA . GLN A 1 92 ? 6.509 13.833 -37.483 1.00 70.00 92 GLN A CA 1
ATOM 715 C C . GLN A 1 92 ? 6.926 13.177 -36.173 1.00 70.00 92 GLN A C 1
ATOM 717 O O . GLN A 1 92 ? 7.795 13.686 -35.467 1.00 70.00 92 GLN A O 1
ATOM 722 N N . ILE A 1 93 ? 6.327 12.029 -35.870 1.00 66.75 93 ILE A N 1
ATOM 723 C CA . ILE A 1 93 ? 6.719 11.219 -34.724 1.00 66.75 93 ILE A CA 1
ATOM 724 C C . ILE A 1 93 ? 7.387 9.952 -35.246 1.00 66.75 93 ILE A C 1
ATOM 726 O O . ILE A 1 93 ? 6.802 9.199 -36.028 1.00 66.75 93 ILE A O 1
ATOM 730 N N . THR A 1 94 ? 8.631 9.744 -34.827 1.00 68.75 94 THR A N 1
ATOM 731 C CA . THR A 1 94 ? 9.420 8.562 -35.169 1.00 68.75 94 THR A CA 1
ATOM 732 C C . THR A 1 94 ? 9.286 7.532 -34.059 1.00 68.75 94 THR A C 1
ATOM 734 O O . THR A 1 94 ? 9.606 7.816 -32.907 1.00 68.75 94 THR A O 1
ATOM 737 N N . PHE A 1 95 ? 8.836 6.331 -34.409 1.00 67.19 95 PHE A N 1
ATOM 738 C CA . PHE A 1 95 ? 8.663 5.224 -33.475 1.00 67.19 95 PHE A CA 1
ATOM 739 C C . PHE A 1 95 ? 9.528 4.027 -33.869 1.00 67.19 95 PHE A C 1
ATOM 741 O O . PHE A 1 95 ? 9.757 3.769 -35.054 1.00 67.19 95 PHE A O 1
ATOM 748 N N . VAL A 1 96 ? 9.962 3.280 -32.853 1.00 69.50 96 VAL A N 1
ATOM 749 C CA . VAL A 1 96 ? 10.493 1.916 -32.974 1.00 69.50 96 VAL A CA 1
ATOM 750 C C . VAL A 1 96 ? 9.324 0.957 -32.793 1.00 69.50 96 VAL A C 1
ATOM 752 O O . VAL A 1 96 ? 8.632 1.017 -31.777 1.00 69.50 96 VAL A O 1
ATOM 755 N N . VAL A 1 97 ? 9.098 0.069 -33.758 1.00 70.38 97 VAL A N 1
ATOM 756 C CA . VAL A 1 97 ? 8.149 -1.037 -33.611 1.00 70.38 97 VAL A CA 1
ATOM 757 C C . VAL A 1 97 ? 8.919 -2.250 -33.116 1.00 70.38 97 VAL A C 1
ATOM 759 O O . VAL A 1 97 ? 9.919 -2.644 -33.715 1.00 70.38 97 VAL A O 1
ATOM 762 N N . LEU A 1 98 ? 8.454 -2.848 -32.025 1.00 68.75 98 LEU A N 1
ATOM 763 C CA . LEU A 1 98 ? 9.063 -4.030 -31.423 1.00 68.75 98 LEU A CA 1
ATOM 764 C C . LEU A 1 98 ? 8.169 -5.248 -31.689 1.00 68.75 98 LEU A C 1
ATOM 766 O O . LEU A 1 98 ? 6.971 -5.200 -31.427 1.00 68.75 98 LEU A O 1
ATOM 770 N N . GLU A 1 99 ? 8.746 -6.328 -32.213 1.00 65.94 99 GLU A N 1
ATOM 771 C CA . GLU A 1 99 ? 8.087 -7.629 -32.409 1.00 65.94 99 GLU A CA 1
ATOM 772 C C . GLU A 1 99 ? 7.897 -8.349 -31.072 1.00 65.94 99 GLU A C 1
ATOM 774 O O . GLU A 1 99 ? 6.869 -8.970 -30.809 1.00 65.94 99 GLU A O 1
ATOM 779 N N . SER A 1 100 ? 8.898 -8.247 -30.202 1.00 62.72 100 SER A N 1
ATOM 780 C CA . SER A 1 100 ? 8.828 -8.751 -28.841 1.00 62.72 100 SER A CA 1
ATOM 781 C C . SER A 1 100 ? 9.572 -7.807 -27.911 1.00 62.72 100 SER A C 1
ATOM 783 O O . SER A 1 100 ? 10.538 -7.168 -28.319 1.00 62.72 100 SER A O 1
ATOM 785 N N . LEU A 1 101 ? 9.102 -7.710 -26.671 1.00 61.75 101 LEU A N 1
ATOM 786 C CA . LEU A 1 101 ? 9.760 -7.006 -25.580 1.00 61.75 101 LEU A CA 1
ATOM 787 C C . LEU A 1 101 ? 9.751 -7.954 -24.385 1.00 61.75 101 LEU A C 1
ATOM 789 O O . LEU A 1 101 ? 8.690 -8.399 -23.951 1.00 61.75 101 LEU A O 1
ATOM 793 N N . LYS A 1 102 ? 10.932 -8.298 -23.887 1.00 59.34 102 LYS A N 1
ATOM 794 C CA . LYS A 1 102 ? 11.122 -9.168 -22.733 1.00 59.34 102 LYS A CA 1
ATOM 795 C C . LYS A 1 102 ? 11.939 -8.433 -21.691 1.00 59.34 102 LYS A C 1
ATOM 797 O O . LYS A 1 102 ? 12.889 -7.726 -22.013 1.00 59.34 102 LYS A O 1
ATOM 802 N N . VAL A 1 103 ? 11.567 -8.622 -20.438 1.00 63.09 103 VAL A N 1
ATOM 803 C CA . VAL A 1 103 ? 12.396 -8.214 -19.309 1.00 63.09 103 VAL A CA 1
ATOM 804 C C . VAL A 1 103 ? 13.551 -9.205 -19.220 1.00 63.09 103 VAL A C 1
ATOM 806 O O . VAL A 1 103 ? 13.319 -10.413 -19.238 1.00 63.09 103 VAL A O 1
ATOM 809 N N . VAL A 1 104 ? 14.786 -8.708 -19.198 1.00 59.72 104 VAL A N 1
ATOM 810 C CA . VAL A 1 104 ? 15.985 -9.563 -19.138 1.00 59.72 104 VAL A CA 1
ATOM 811 C C . VAL A 1 104 ? 16.246 -10.038 -17.711 1.00 59.72 104 VAL A C 1
ATOM 813 O O . VAL A 1 104 ? 16.812 -11.111 -17.527 1.00 59.72 104 VAL A O 1
ATOM 816 N N . ASP A 1 105 ? 15.779 -9.278 -16.717 1.00 59.16 105 ASP A N 1
ATOM 817 C CA . ASP A 1 105 ? 15.985 -9.559 -15.298 1.00 59.16 105 ASP A CA 1
ATOM 818 C C . ASP A 1 105 ? 14.647 -9.573 -14.534 1.00 59.16 105 ASP A C 1
ATOM 820 O O . ASP A 1 105 ? 14.060 -8.532 -14.246 1.00 59.16 105 ASP A O 1
ATOM 824 N N . GLY A 1 106 ? 14.125 -10.775 -14.265 1.00 52.66 106 GLY A N 1
ATOM 825 C CA . GLY A 1 106 ? 12.851 -11.010 -13.560 1.00 52.66 106 GLY A CA 1
ATOM 826 C C . GLY A 1 106 ? 12.974 -11.005 -12.032 1.00 52.66 106 GLY A C 1
ATOM 827 O O . GLY A 1 106 ? 12.091 -11.479 -11.327 1.00 52.66 106 GLY A O 1
ATOM 828 N N . SER A 1 107 ? 14.090 -10.519 -11.487 1.00 55.69 107 SER A N 1
ATOM 829 C CA . SER A 1 107 ? 14.300 -10.456 -10.034 1.00 55.69 107 SER A CA 1
ATOM 830 C C . SER A 1 107 ? 13.333 -9.488 -9.333 1.00 55.69 107 SER A C 1
ATOM 832 O O . SER A 1 107 ? 13.068 -9.638 -8.142 1.00 55.69 107 SER A O 1
ATOM 834 N N . CYS A 1 108 ? 12.747 -8.547 -10.080 1.00 57.16 108 CYS A N 1
ATOM 835 C CA . CYS A 1 108 ? 11.845 -7.507 -9.590 1.00 57.16 108 CYS A CA 1
ATOM 836 C C . CYS A 1 108 ? 10.473 -7.582 -10.297 1.00 57.16 108 CYS A C 1
ATOM 838 O O . CYS A 1 108 ? 10.047 -6.639 -10.949 1.0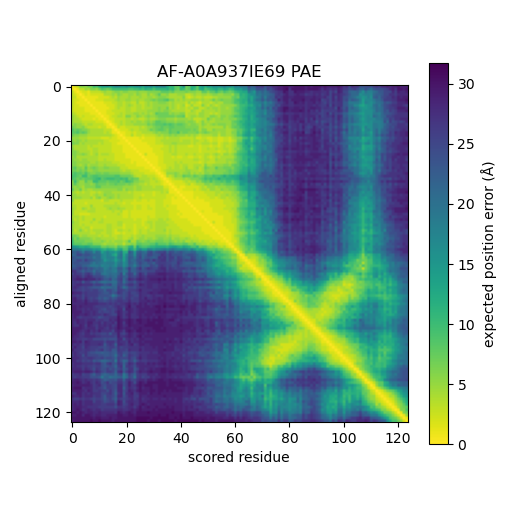0 57.16 108 CYS A O 1
ATOM 840 N N . ASP A 1 109 ? 9.756 -8.703 -10.206 1.00 53.22 109 ASP A N 1
ATOM 841 C CA . ASP A 1 109 ? 8.519 -8.981 -10.974 1.00 53.22 109 ASP A CA 1
ATOM 842 C C . ASP A 1 109 ? 7.260 -8.149 -10.593 1.00 53.22 109 ASP A C 1
ATOM 844 O O . ASP A 1 109 ? 6.135 -8.490 -10.963 1.00 53.22 109 ASP A O 1
ATOM 848 N N . CYS A 1 110 ? 7.394 -7.035 -9.869 1.00 52.00 110 CYS A N 1
ATOM 849 C CA . CYS A 1 110 ? 6.264 -6.183 -9.479 1.00 52.00 110 CYS A CA 1
ATOM 850 C C . CYS A 1 110 ? 6.453 -4.754 -9.995 1.00 52.00 110 CYS A C 1
ATOM 852 O O . CYS A 1 110 ? 7.145 -3.969 -9.352 1.00 52.00 110 CYS A O 1
ATOM 854 N N . PHE A 1 111 ? 5.796 -4.379 -11.102 1.00 51.44 111 PHE A N 1
ATOM 855 C CA . PHE A 1 111 ? 5.829 -2.989 -11.574 1.00 51.44 111 PHE A CA 1
ATOM 856 C C . PHE A 1 111 ? 4.461 -2.388 -11.913 1.00 51.44 111 PHE A C 1
ATOM 858 O O . PHE A 1 111 ? 3.701 -2.921 -12.718 1.00 51.44 111 PHE A O 1
ATOM 865 N N . ASP A 1 112 ? 4.240 -1.198 -11.335 1.00 43.00 112 ASP A N 1
ATOM 866 C CA . ASP A 1 112 ? 3.150 -0.244 -11.596 1.00 43.00 112 ASP A CA 1
ATOM 867 C C . ASP A 1 112 ? 3.486 0.760 -12.725 1.00 43.00 112 ASP A C 1
ATOM 869 O O . ASP A 1 112 ? 2.642 1.574 -13.110 1.00 43.00 112 ASP A O 1
ATOM 873 N N . ARG A 1 113 ? 4.714 0.756 -13.278 1.00 39.19 113 ARG A N 1
ATOM 874 C CA . ARG A 1 113 ? 5.091 1.682 -14.363 1.00 39.19 113 ARG A CA 1
ATOM 875 C C . ARG A 1 113 ? 6.268 1.188 -15.206 1.00 39.19 113 ARG A C 1
ATOM 877 O O . ARG A 1 113 ? 7.343 0.934 -14.681 1.00 39.19 113 ARG A O 1
ATOM 884 N N . VAL A 1 114 ? 6.071 1.132 -16.524 1.00 45.34 114 VAL A N 1
ATOM 885 C CA . VAL A 1 114 ? 7.114 0.839 -17.523 1.00 45.34 114 VAL A CA 1
ATOM 886 C C . VAL A 1 114 ? 7.483 2.140 -18.232 1.00 45.34 114 VAL A C 1
ATOM 888 O O . VAL A 1 114 ? 6.606 2.832 -18.750 1.00 45.34 114 VAL A O 1
ATOM 891 N N . THR A 1 115 ? 8.772 2.476 -18.270 1.00 42.00 115 THR A N 1
ATOM 892 C CA . THR A 1 115 ? 9.290 3.632 -19.018 1.00 42.00 115 THR A CA 1
ATOM 893 C C . THR A 1 115 ? 10.349 3.145 -19.998 1.00 42.00 115 THR A C 1
ATOM 895 O O . THR A 1 115 ? 11.302 2.494 -19.586 1.00 42.00 115 THR A O 1
ATOM 898 N N . ALA A 1 116 ? 10.185 3.449 -21.286 1.00 45.88 116 ALA A N 1
ATOM 899 C CA . ALA A 1 116 ? 11.176 3.164 -22.319 1.00 45.88 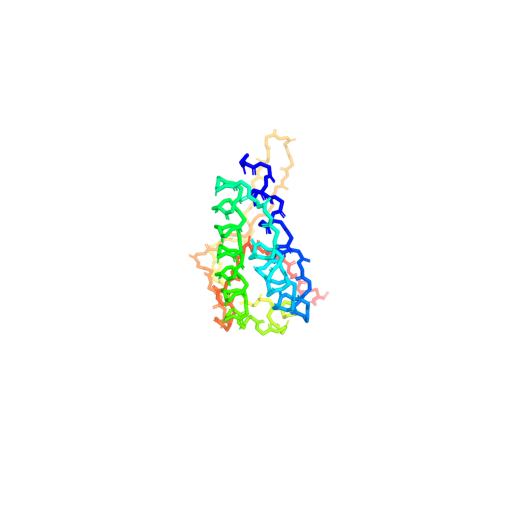116 ALA A CA 1
ATOM 900 C C . ALA A 1 116 ? 11.937 4.452 -22.665 1.00 45.88 116 ALA A C 1
ATOM 902 O O . ALA A 1 116 ? 11.319 5.484 -22.924 1.00 45.88 116 ALA A O 1
ATOM 903 N N . SER A 1 117 ? 13.267 4.384 -22.666 1.00 41.84 117 SER A N 1
ATOM 904 C CA . SER A 1 117 ? 14.165 5.459 -23.096 1.00 41.84 117 SER A CA 1
ATOM 905 C C . SER A 1 117 ? 14.979 4.959 -24.287 1.00 41.84 117 SER A C 1
ATOM 907 O O . SER A 1 117 ? 15.583 3.891 -24.210 1.00 41.84 117 SER A O 1
ATOM 909 N N . LEU A 1 118 ? 14.979 5.708 -25.392 1.00 47.22 118 LEU A N 1
ATOM 910 C CA . LEU A 1 118 ? 15.850 5.434 -26.531 1.00 47.22 118 LEU A CA 1
ATOM 911 C C . LEU A 1 118 ? 17.238 6.006 -26.217 1.00 47.22 118 LEU A C 1
ATOM 913 O O . LEU A 1 118 ? 17.439 7.216 -26.305 1.00 47.22 118 LEU A O 1
ATOM 917 N N . VAL A 1 119 ? 18.186 5.144 -25.856 1.00 46.28 119 VAL A N 1
ATOM 918 C CA . VAL A 1 119 ? 19.606 5.511 -25.785 1.00 46.28 119 VAL A CA 1
ATOM 919 C C . VAL A 1 119 ? 20.206 5.222 -27.156 1.00 46.28 119 VAL A C 1
ATOM 921 O O . VAL A 1 119 ? 20.370 4.066 -27.534 1.00 46.28 119 VAL A O 1
ATOM 924 N N . ALA A 1 120 ? 20.458 6.267 -27.937 1.00 47.12 120 ALA A N 1
ATOM 925 C CA . ALA A 1 120 ? 21.289 6.148 -29.126 1.00 47.12 120 ALA A CA 1
ATOM 926 C C . ALA A 1 120 ? 22.749 6.302 -28.685 1.00 47.12 120 ALA A C 1
ATOM 928 O O . ALA A 1 120 ? 23.112 7.364 -28.178 1.00 47.12 120 ALA A O 1
ATOM 929 N N . ASP A 1 121 ? 23.568 5.263 -28.865 1.00 45.09 121 ASP A N 1
ATOM 930 C CA . ASP A 1 121 ? 25.019 5.398 -28.748 1.00 45.09 121 ASP A CA 1
ATOM 931 C C . ASP A 1 121 ? 25.495 6.339 -29.855 1.00 45.09 121 ASP A C 1
ATOM 933 O O . ASP A 1 121 ? 25.511 5.998 -31.040 1.00 45.09 121 ASP A O 1
ATOM 937 N N . SER A 1 122 ? 25.846 7.563 -29.475 1.00 47.62 122 SER A N 1
ATOM 938 C CA . SER A 1 122 ? 26.572 8.475 -30.344 1.00 47.62 122 SER A CA 1
ATOM 939 C C . SER A 1 122 ? 28.052 8.094 -30.328 1.00 47.62 122 SER A C 1
ATOM 941 O O . SER A 1 122 ? 28.858 8.766 -29.690 1.00 47.62 122 SER A O 1
ATOM 943 N N . GLU A 1 123 ? 28.402 7.019 -31.027 1.00 45.66 123 GLU A N 1
ATOM 944 C CA . GLU A 1 123 ? 29.753 6.848 -31.557 1.00 45.66 123 GLU A CA 1
ATOM 945 C C . GLU A 1 123 ? 29.686 6.810 -33.083 1.00 45.66 123 GLU A C 1
ATOM 947 O O . GLU A 1 123 ? 29.467 5.763 -33.695 1.00 45.66 123 GLU A O 1
ATOM 952 N N . LEU A 1 124 ? 29.863 7.987 -33.689 1.00 36.50 124 LEU A N 1
ATOM 953 C CA . LEU A 1 124 ? 30.498 8.129 -34.997 1.00 36.50 124 LEU A CA 1
ATOM 954 C C . LEU A 1 124 ? 31.202 9.484 -35.110 1.00 36.50 124 LEU A C 1
ATOM 956 O O . LEU A 1 124 ? 30.548 10.510 -34.811 1.00 36.50 124 LEU A O 1
#

Mean predicted aligned error: 16.23 Å

Sequence (124 aa):
MTLTFSATLFLSLLSPESFFWPLHVGIALLLVCLPTPTFCRWAIISGLVIGSFHFLAYENRQIPPECFDSAMNFQGTIADFPRTLSSITGDQITFVVLESLKVVDGSCDCFDRVTASLVADSEL

Solvent-accessible surface area (backbone atoms only — not comparable to full-atom values): 7750 Å² total; per-residue (Å²): 92,68,67,53,19,52,50,38,28,49,52,50,70,70,40,54,77,93,46,37,64,65,50,53,52,49,53,54,51,48,59,71,75,42,99,62,59,68,67,54,50,54,25,38,53,53,14,49,53,54,23,48,54,51,49,53,54,50,66,69,51,72,67,55,72,62,64,78,74,52,83,83,54,70,51,61,45,76,67,44,74,82,43,73,44,74,43,98,87,66,50,76,46,76,41,78,40,63,74,42,79,40,74,73,66,72,91,62,84,77,78,98,76,88,85,90,78,91,81,74,83,88,82,128

pLDDT: mean 70.15, std 13.8, range [36.5, 88.31]

Nearest PDB structures (foldseek):
  2l0i-assembly1_A  TM=7.704E-01  e=7.032E+00  Saccharomyces cerevisiae

Secondary structure (DSSP, 8-state):
-HHHHHHHHHHHHHS-HHHHHHHHHHHHHHHHHS---HHHHHHHHHHHHHHHHHHHHHHH----THHHHS---EEEEEEEEEEEEE-TTS-EEEEEEEEEEEES-GGG---S------------